Protein AF-A0AA96P353-F1 (afdb_monomer_lite)

pLDDT: mean 87.44, std 10.14, range [47.16, 96.81]

Sequence (73 aa):
MSTVFEKLIAKYAERGDFERLRGYKTDRMAILRSIQDGTYEKMHLISDADPVSMVAEIERELACIDAALKKQH

Radius of gyration: 13.37 Å; chains: 1; bounding box: 29×25×39 Å

Secondary structure (DSSP, 8-state):
--HHHHHHHHHHHHTT-HHHHHHHHHHHHHHHHHHHTT--TTGGG--TTSSS-HHHHHHHHHHHHHHHHGGG-

Foldseek 3Di:
DPPVLLVVLLVCLVVVVLVVLVVLLVVLVVQLVCVVVVNRPVVVVQDPPPPAGPNNVSVVSNVSSVVSNVSND

Structure (mmCIF, N/CA/C/O backbone):
data_AF-A0AA96P353-F1
#
_entry.id   AF-A0AA96P353-F1
#
loop_
_atom_site.group_PDB
_atom_site.id
_atom_site.type_symbol
_atom_site.label_atom_id
_atom_site.label_alt_id
_atom_site.label_comp_id
_atom_site.label_asym_id
_atom_site.label_entity_id
_atom_site.label_seq_id
_atom_site.pdbx_PDB_ins_code
_atom_site.Cartn_x
_atom_site.Cartn_y
_atom_site.Cartn_z
_atom_site.occupancy
_atom_site.B_iso_or_equiv
_atom_site.auth_seq_id
_atom_site.auth_comp_id
_atom_site.auth_asym_id
_atom_site.auth_atom_id
_atom_site.pdbx_PDB_model_num
ATOM 1 N N . MET A 1 1 ? 5.284 12.945 -2.820 1.00 47.16 1 MET A N 1
ATOM 2 C CA . MET A 1 1 ? 4.258 12.315 -1.961 1.00 47.16 1 MET A CA 1
ATOM 3 C C . MET A 1 1 ? 2.905 12.547 -2.596 1.00 47.16 1 MET A C 1
ATOM 5 O O . MET A 1 1 ? 2.485 13.700 -2.668 1.00 47.16 1 MET A O 1
ATOM 9 N N . SER A 1 2 ? 2.219 11.502 -3.065 1.00 60.25 2 SER A N 1
ATOM 10 C CA . SER A 1 2 ? 0.795 11.657 -3.368 1.00 60.25 2 SER A CA 1
ATOM 11 C C . SER A 1 2 ? 0.054 11.781 -2.040 1.00 60.25 2 SER A C 1
ATOM 13 O O . SER A 1 2 ? -0.354 10.796 -1.431 1.00 60.25 2 SER A O 1
ATOM 15 N N . THR A 1 3 ? -0.096 13.022 -1.571 1.00 74.62 3 THR A N 1
ATOM 16 C CA . THR A 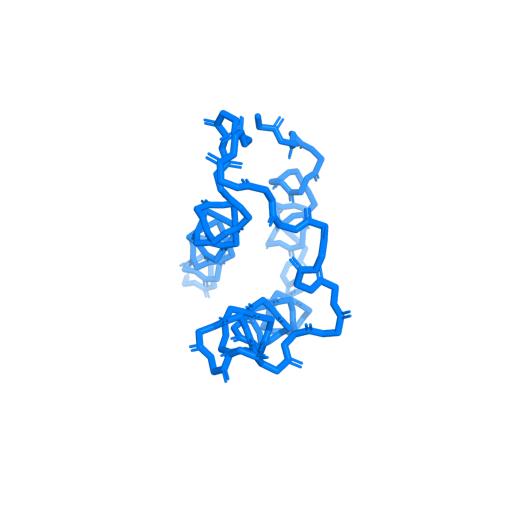1 3 ? -0.818 13.372 -0.334 1.00 74.62 3 THR A CA 1
ATOM 17 C C . THR A 1 3 ? -2.245 12.813 -0.299 1.00 74.62 3 THR A C 1
ATOM 19 O O . THR A 1 3 ? -2.875 12.776 0.753 1.00 74.62 3 THR A O 1
ATOM 22 N N . VAL A 1 4 ? -2.767 12.378 -1.446 1.00 87.12 4 VAL A N 1
ATOM 23 C CA . VAL A 1 4 ? -4.090 11.782 -1.605 1.00 87.12 4 VAL A CA 1
ATOM 24 C C . VAL A 1 4 ? -4.154 10.377 -1.006 1.00 87.12 4 VAL A C 1
ATOM 26 O O . VAL A 1 4 ? -5.119 10.085 -0.303 1.00 87.12 4 VAL A O 1
ATOM 29 N N . PHE A 1 5 ? -3.147 9.526 -1.236 1.00 89.44 5 PHE A N 1
ATOM 30 C CA . PHE A 1 5 ? -3.164 8.147 -0.733 1.00 89.44 5 PHE A CA 1
ATOM 31 C C . PHE A 1 5 ? -3.108 8.119 0.795 1.00 89.44 5 PHE A C 1
ATOM 33 O O . PHE A 1 5 ? -3.946 7.497 1.439 1.00 89.44 5 PHE A O 1
ATOM 40 N N . GLU A 1 6 ? -2.194 8.881 1.392 1.00 89.75 6 GLU A N 1
ATOM 41 C CA . GLU A 1 6 ? -2.050 8.943 2.850 1.00 89.75 6 GLU A CA 1
ATOM 42 C C . GLU A 1 6 ? -3.317 9.474 3.530 1.00 89.75 6 GLU A C 1
ATOM 44 O O . GLU A 1 6 ? -3.784 8.902 4.515 1.00 89.75 6 GLU A O 1
ATOM 49 N N . LYS A 1 7 ? -3.936 10.523 2.967 1.00 92.12 7 LYS A N 1
ATOM 50 C CA . LYS A 1 7 ? -5.225 11.048 3.448 1.00 92.12 7 LYS A CA 1
ATOM 51 C C . LYS A 1 7 ? -6.342 10.014 3.338 1.00 92.12 7 LYS A C 1
ATOM 53 O O . LYS A 1 7 ? -7.200 9.945 4.215 1.00 92.12 7 LYS A O 1
ATOM 58 N N . LEU A 1 8 ? -6.349 9.223 2.268 1.00 93.31 8 LEU A N 1
ATOM 59 C CA . LEU A 1 8 ? -7.334 8.168 2.061 1.00 93.31 8 LEU A CA 1
ATOM 60 C C . LEU A 1 8 ? -7.198 7.067 3.124 1.00 93.31 8 LEU A C 1
ATOM 62 O O . LEU A 1 8 ? -8.189 6.709 3.760 1.00 93.31 8 LEU A O 1
ATOM 66 N N . ILE A 1 9 ? -5.978 6.581 3.352 1.00 94.56 9 ILE A N 1
ATOM 67 C CA . ILE A 1 9 ? -5.671 5.571 4.371 1.00 94.56 9 ILE A CA 1
ATOM 68 C C . ILE A 1 9 ? -6.011 6.083 5.776 1.00 94.56 9 ILE A C 1
ATOM 70 O O . ILE A 1 9 ? -6.676 5.378 6.539 1.00 94.56 9 ILE A O 1
ATOM 74 N N . ALA A 1 10 ? -5.647 7.328 6.099 1.00 92.12 10 ALA A N 1
ATOM 75 C CA . ALA A 1 10 ? -6.003 7.958 7.369 1.00 92.12 10 ALA A CA 1
ATOM 76 C C . ALA A 1 10 ? -7.525 8.000 7.581 1.00 92.12 10 ALA A C 1
ATOM 78 O O . ALA A 1 10 ? -8.010 7.595 8.636 1.00 92.12 10 ALA A O 1
ATOM 79 N N . LYS A 1 11 ? -8.287 8.386 6.552 1.00 94.19 11 LYS A N 1
ATOM 80 C CA . LYS A 1 11 ? -9.753 8.449 6.601 1.00 94.19 11 LYS A CA 1
ATOM 81 C C . LYS A 1 11 ? -10.407 7.083 6.822 1.00 94.19 11 LYS A C 1
ATOM 83 O O . LYS A 1 11 ? -11.428 7.007 7.501 1.00 94.19 11 LYS A O 1
ATOM 88 N N . TYR A 1 12 ? -9.865 6.007 6.249 1.00 94.69 12 TYR A N 1
ATOM 89 C CA . TYR A 1 12 ? -10.371 4.656 6.522 1.00 94.69 12 TYR A CA 1
ATOM 90 C C . TYR A 1 12 ? -10.058 4.208 7.948 1.00 94.69 12 TYR A C 1
ATOM 92 O O . TYR A 1 12 ? -10.937 3.658 8.607 1.00 94.69 12 TYR A O 1
ATOM 100 N N . ALA A 1 13 ? -8.860 4.514 8.454 1.00 93.38 13 ALA A N 1
ATOM 101 C CA . ALA A 1 13 ? -8.487 4.220 9.836 1.00 93.38 13 ALA A CA 1
ATOM 102 C C . ALA A 1 13 ? -9.394 4.945 10.843 1.00 93.38 13 ALA A C 1
ATOM 104 O O . ALA A 1 13 ? -9.891 4.325 11.777 1.00 93.38 13 ALA A O 1
ATOM 105 N N . GLU A 1 14 ? -9.671 6.233 10.620 1.00 93.56 14 GLU A N 1
ATOM 106 C CA . GLU A 1 14 ? -10.583 7.040 11.449 1.00 93.56 14 GLU A CA 1
ATOM 107 C C . GLU A 1 14 ? -12.010 6.481 11.486 1.00 93.56 14 GLU A C 1
ATOM 109 O O . GLU A 1 14 ? -12.710 6.616 12.485 1.00 93.56 14 GLU A O 1
ATOM 114 N N . ARG A 1 15 ? -12.450 5.845 10.397 1.00 93.81 15 ARG A N 1
ATOM 115 C CA . ARG A 1 15 ? -13.779 5.228 10.279 1.00 93.81 15 ARG A CA 1
ATOM 116 C C . ARG A 1 15 ? -13.835 3.795 10.806 1.00 93.81 15 ARG A C 1
ATOM 118 O O . ARG A 1 15 ? -14.909 3.203 10.784 1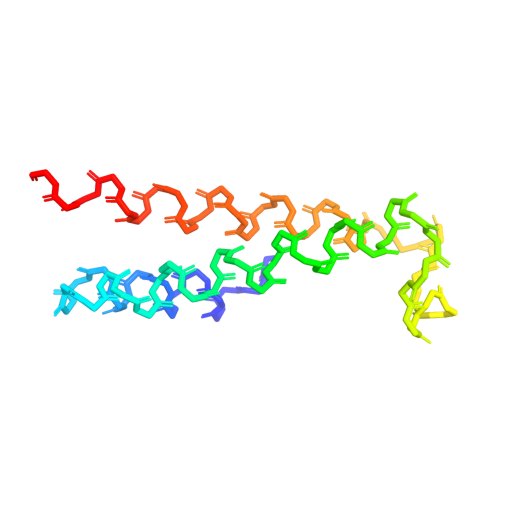.00 93.81 15 ARG A O 1
ATOM 125 N N . GLY A 1 16 ? -12.702 3.228 11.223 1.00 92.50 16 GLY A N 1
ATOM 126 C CA . GLY A 1 16 ? -12.596 1.820 11.601 1.00 92.50 16 GLY A CA 1
ATOM 127 C C . GLY A 1 16 ? -12.755 0.846 10.428 1.00 92.50 16 GLY A C 1
ATOM 128 O O . GLY A 1 16 ? -13.014 -0.336 10.644 1.00 92.50 16 GLY A O 1
ATOM 129 N N . ASP A 1 17 ? -12.595 1.312 9.184 1.00 94.88 17 ASP A N 1
ATOM 130 C CA . ASP A 1 17 ? -12.721 0.500 7.965 1.00 94.88 17 ASP A CA 1
ATOM 131 C C .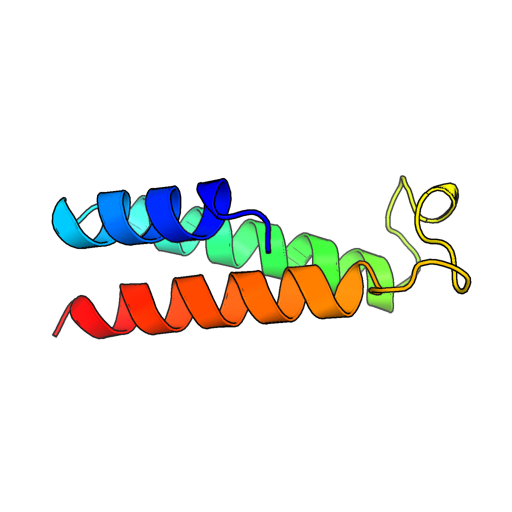 ASP A 1 17 ? -11.429 -0.305 7.712 1.00 94.88 17 ASP A C 1
ATOM 133 O O . ASP A 1 17 ? -10.707 -0.137 6.724 1.00 94.88 17 ASP A O 1
ATOM 137 N N . PHE A 1 18 ? -11.080 -1.155 8.681 1.00 94.19 18 PHE A N 1
ATOM 138 C CA . PHE A 1 18 ? -9.829 -1.914 8.686 1.00 94.19 18 PHE A CA 1
ATOM 139 C C . PHE A 1 18 ? -9.825 -3.062 7.673 1.00 94.19 18 PHE A C 1
ATOM 141 O O . PHE A 1 18 ? -8.759 -3.461 7.206 1.00 94.19 18 PHE A O 1
ATOM 148 N N . GLU A 1 19 ? -10.992 -3.597 7.304 1.00 94.94 19 GLU A N 1
ATOM 149 C CA . GLU A 1 19 ? -11.091 -4.597 6.234 1.00 94.94 19 GLU A CA 1
ATOM 150 C C . GLU A 1 19 ? -10.650 -4.016 4.897 1.00 94.94 19 GLU A C 1
ATOM 152 O O . GLU A 1 19 ? -9.852 -4.627 4.184 1.00 94.94 19 GLU A O 1
ATOM 157 N N . ARG A 1 20 ? -11.074 -2.788 4.598 1.00 94.81 20 ARG A N 1
ATOM 158 C CA . ARG A 1 20 ? -10.652 -2.101 3.385 1.00 94.81 20 ARG A CA 1
ATOM 159 C C . ARG A 1 20 ? -9.163 -1.778 3.386 1.00 94.81 20 ARG A C 1
ATOM 161 O O . ARG A 1 20 ? -8.510 -1.936 2.357 1.00 94.81 20 ARG A O 1
ATOM 168 N N . LEU A 1 21 ? -8.603 -1.392 4.534 1.00 95.31 21 LEU A N 1
ATOM 169 C CA . LEU A 1 21 ? -7.154 -1.216 4.692 1.00 95.31 21 LEU A CA 1
ATOM 170 C C . LEU A 1 21 ? -6.382 -2.520 4.436 1.00 95.31 21 LEU A C 1
ATOM 172 O O . LEU A 1 21 ? -5.366 -2.500 3.742 1.00 95.31 21 LEU A O 1
ATOM 176 N N . ARG A 1 22 ? -6.880 -3.661 4.930 1.00 95.56 22 ARG A N 1
ATOM 177 C CA . ARG A 1 22 ? -6.307 -4.983 4.624 1.00 95.56 22 ARG A CA 1
ATOM 178 C C . ARG A 1 22 ? -6.382 -5.307 3.129 1.00 95.56 22 ARG A C 1
ATOM 180 O O . ARG A 1 22 ? -5.401 -5.810 2.592 1.00 95.56 22 ARG A O 1
ATOM 187 N N . GLY A 1 23 ? -7.484 -4.962 2.460 1.00 96.12 23 GLY A N 1
ATOM 188 C CA . GLY A 1 23 ? -7.618 -5.081 1.003 1.00 96.12 23 GLY A CA 1
ATOM 189 C C . GLY A 1 23 ? -6.526 -4.312 0.256 1.00 96.12 23 GLY A C 1
ATOM 190 O O . GLY A 1 23 ? -5.763 -4.910 -0.498 1.00 96.12 23 GLY A O 1
ATOM 191 N N . TYR A 1 24 ? -6.354 -3.022 0.568 1.00 94.81 24 TYR A N 1
ATOM 192 C CA . TYR A 1 24 ? -5.281 -2.214 -0.025 1.00 94.81 24 TYR A CA 1
ATOM 193 C C . TYR A 1 24 ? -3.888 -2.794 0.235 1.00 94.81 24 TYR A C 1
ATOM 195 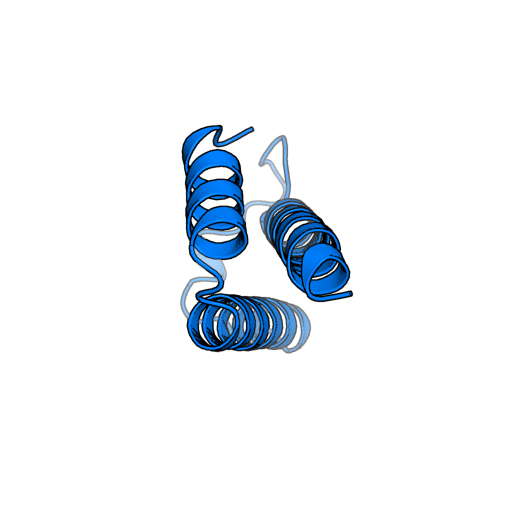O O . TYR A 1 24 ? -3.045 -2.779 -0.661 1.00 94.81 24 TYR A O 1
ATOM 203 N N . LYS A 1 25 ? -3.633 -3.325 1.438 1.00 95.94 25 LYS A N 1
ATOM 204 C CA . LYS A 1 25 ? -2.356 -3.981 1.752 1.00 95.94 25 LYS A CA 1
ATOM 205 C C . LYS A 1 25 ? -2.110 -5.185 0.846 1.00 95.94 25 LYS A C 1
ATOM 207 O O . LYS A 1 25 ? -1.032 -5.285 0.266 1.00 95.94 25 LYS A O 1
ATOM 212 N N . THR A 1 26 ? -3.094 -6.072 0.711 1.00 96.81 26 THR A N 1
ATOM 213 C CA . THR A 1 26 ? -2.998 -7.252 -0.159 1.00 96.81 26 THR A CA 1
ATOM 214 C C . THR A 1 26 ? -2.735 -6.850 -1.608 1.00 96.81 26 THR A C 1
ATOM 216 O O . THR A 1 26 ? -1.819 -7.392 -2.224 1.00 96.81 26 THR A O 1
ATOM 219 N N . ASP A 1 27 ? -3.458 -5.854 -2.123 1.00 94.56 27 ASP A N 1
ATOM 220 C CA . ASP A 1 27 ? -3.273 -5.359 -3.491 1.00 94.56 27 ASP A CA 1
ATOM 221 C C . ASP A 1 27 ? -1.853 -4.824 -3.709 1.00 94.56 27 ASP A C 1
ATOM 223 O O . ASP A 1 27 ? -1.188 -5.169 -4.687 1.00 94.56 27 ASP A O 1
ATOM 227 N N . ARG A 1 28 ? -1.342 -4.007 -2.777 1.00 94.56 28 ARG A N 1
ATOM 228 C CA . ARG A 1 28 ? 0.019 -3.457 -2.870 1.00 94.56 28 ARG A CA 1
ATOM 229 C C . ARG A 1 28 ? 1.097 -4.528 -2.765 1.00 94.56 28 ARG A C 1
ATOM 231 O O . ARG A 1 28 ? 2.059 -4.482 -3.527 1.00 94.56 28 ARG A O 1
ATOM 238 N N . MET A 1 29 ? 0.920 -5.521 -1.896 1.00 95.19 29 MET A N 1
ATOM 239 C CA . MET A 1 29 ? 1.827 -6.669 -1.823 1.00 95.19 29 MET A CA 1
ATOM 240 C C . MET A 1 29 ? 1.821 -7.492 -3.116 1.00 95.19 29 MET A C 1
ATOM 242 O O . MET A 1 29 ? 2.883 -7.921 -3.563 1.00 95.19 29 MET A O 1
ATOM 246 N N . ALA A 1 30 ? 0.655 -7.695 -3.737 1.00 94.69 30 ALA A N 1
ATOM 247 C CA . ALA A 1 30 ? 0.544 -8.422 -5.000 1.00 94.69 30 ALA A CA 1
ATOM 248 C C . ALA A 1 30 ? 1.265 -7.690 -6.141 1.00 94.69 30 ALA A C 1
ATOM 250 O O . ALA A 1 30 ? 2.012 -8.315 -6.894 1.00 94.69 30 ALA A O 1
ATOM 251 N N . ILE A 1 31 ? 1.109 -6.364 -6.225 1.00 91.81 31 ILE A N 1
ATOM 252 C CA . ILE A 1 31 ? 1.828 -5.543 -7.208 1.00 91.81 31 ILE A CA 1
ATOM 253 C C . ILE A 1 31 ? 3.337 -5.631 -6.964 1.00 91.81 31 ILE A C 1
ATOM 255 O O . ILE A 1 31 ? 4.074 -5.953 -7.894 1.00 91.81 31 ILE A O 1
ATOM 259 N N . LEU A 1 32 ? 3.799 -5.415 -5.728 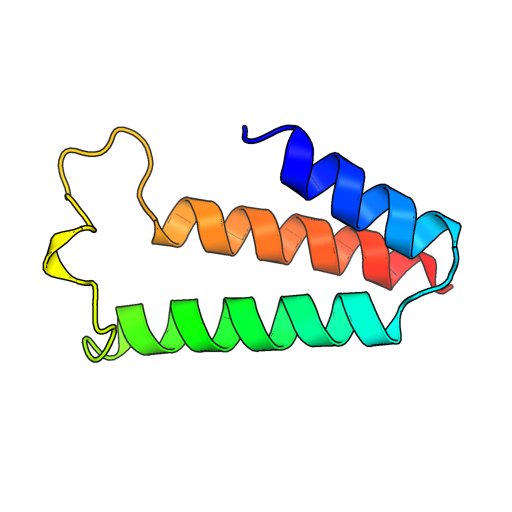1.00 92.88 32 LEU A N 1
ATOM 260 C CA . LEU A 1 32 ? 5.223 -5.493 -5.382 1.00 92.88 32 LEU A CA 1
ATOM 261 C C . LEU A 1 32 ? 5.828 -6.841 -5.786 1.00 92.88 32 LEU A C 1
ATOM 263 O O . LEU A 1 32 ? 6.874 -6.883 -6.430 1.00 92.88 32 LEU A O 1
ATOM 267 N N . ARG A 1 33 ? 5.133 -7.934 -5.465 1.00 93.69 33 ARG A N 1
ATOM 268 C CA . ARG A 1 33 ? 5.556 -9.284 -5.831 1.00 93.69 33 ARG A CA 1
ATOM 269 C C . ARG A 1 33 ? 5.609 -9.472 -7.344 1.00 93.69 33 ARG A C 1
ATOM 271 O O . ARG A 1 33 ? 6.601 -9.974 -7.846 1.00 93.69 33 ARG A O 1
ATOM 278 N N . SER A 1 34 ? 4.599 -9.012 -8.082 1.00 92.56 34 SER A N 1
ATOM 279 C CA . SER A 1 34 ? 4.604 -9.106 -9.548 1.00 92.56 34 SER A CA 1
ATOM 280 C C . SER A 1 34 ? 5.749 -8.319 -10.196 1.00 92.56 34 SER A C 1
ATOM 282 O O . SER A 1 34 ? 6.256 -8.730 -11.236 1.00 92.56 34 SER A O 1
ATOM 284 N N . ILE A 1 35 ? 6.190 -7.213 -9.585 1.00 89.62 35 ILE A N 1
ATOM 285 C CA . ILE A 1 35 ? 7.361 -6.456 -10.049 1.00 89.62 35 ILE A CA 1
ATOM 286 C C . ILE A 1 35 ? 8.640 -7.255 -9.782 1.00 89.62 35 ILE A C 1
ATOM 288 O O . ILE A 1 35 ? 9.463 -7.403 -10.680 1.00 89.62 35 ILE A O 1
ATOM 292 N N . GLN A 1 36 ? 8.790 -7.802 -8.572 1.00 87.88 36 GLN A N 1
ATOM 293 C CA . GLN A 1 36 ? 9.948 -8.619 -8.182 1.00 87.88 36 GLN A CA 1
ATOM 294 C C . GLN A 1 36 ? 10.069 -9.902 -9.016 1.00 87.88 36 GLN A C 1
ATOM 296 O O . GLN A 1 36 ? 11.173 -10.284 -9.395 1.00 87.88 36 GLN A O 1
ATOM 301 N N . ASP A 1 37 ? 8.937 -10.522 -9.344 1.00 90.69 37 ASP A N 1
ATOM 302 C CA . ASP A 1 37 ? 8.853 -11.725 -10.175 1.00 90.69 37 ASP A CA 1
ATOM 303 C C . ASP A 1 37 ? 8.975 -11.400 -11.683 1.00 90.69 37 ASP A C 1
ATOM 305 O O . ASP A 1 37 ? 9.028 -12.305 -12.515 1.00 90.69 37 ASP A O 1
ATOM 309 N N . GLY A 1 38 ? 9.010 -10.115 -12.062 1.00 86.44 38 GLY A N 1
ATOM 310 C CA . GLY A 1 38 ? 9.085 -9.661 -13.455 1.00 86.44 38 GLY A CA 1
ATOM 311 C C . GLY A 1 38 ? 7.808 -9.897 -14.273 1.00 86.44 38 GLY A C 1
ATOM 312 O O . GLY A 1 38 ? 7.827 -9.765 -15.495 1.00 86.44 38 GLY A O 1
ATOM 313 N N . THR A 1 39 ? 6.693 -10.239 -13.624 1.00 89.94 39 THR A N 1
ATOM 314 C CA . THR A 1 39 ? 5.401 -10.552 -14.259 1.00 89.94 39 THR A CA 1
ATOM 315 C C . THR A 1 39 ? 4.424 -9.378 -14.252 1.00 89.94 39 THR A C 1
ATOM 317 O O . THR A 1 39 ? 3.261 -9.541 -14.621 1.00 89.94 39 THR A O 1
ATOM 320 N N . TYR A 1 40 ? 4.842 -8.202 -13.785 1.00 87.25 40 TYR A N 1
ATOM 321 C CA . TYR A 1 40 ? 3.977 -7.031 -13.749 1.00 87.25 40 TYR A CA 1
ATOM 322 C C . TYR A 1 40 ? 3.647 -6.559 -15.174 1.00 87.25 40 TYR A C 1
ATOM 324 O O . TYR A 1 40 ? 4.517 -6.204 -15.961 1.00 87.25 40 TYR A O 1
ATOM 332 N N . GLU A 1 41 ? 2.366 -6.509 -15.533 1.00 81.62 41 GLU A N 1
ATOM 333 C CA . GLU A 1 41 ? 1.935 -6.223 -16.915 1.00 81.62 41 GLU A CA 1
ATOM 334 C C . GLU A 1 41 ? 2.432 -4.866 -17.449 1.00 81.62 41 GLU A C 1
ATOM 336 O O . GLU A 1 41 ? 2.553 -4.648 -18.656 1.00 81.62 41 GLU A O 1
ATOM 341 N N . LYS A 1 42 ? 2.749 -3.940 -16.540 1.00 81.81 42 LYS A N 1
ATOM 342 C CA . LYS A 1 42 ? 3.207 -2.583 -16.843 1.00 81.81 42 LYS A CA 1
ATOM 343 C C . LYS A 1 42 ? 4.689 -2.375 -16.532 1.00 81.81 42 LYS A C 1
ATOM 345 O O . LYS A 1 42 ? 5.081 -1.243 -16.276 1.00 81.81 42 LYS A O 1
ATOM 350 N N . MET A 1 43 ? 5.519 -3.424 -16.583 1.00 77.69 43 MET A N 1
ATOM 351 C CA . MET A 1 43 ? 6.980 -3.291 -16.413 1.00 77.69 43 MET A CA 1
ATOM 352 C C . MET A 1 43 ? 7.580 -2.202 -17.320 1.00 77.69 43 MET A C 1
ATOM 354 O O . MET A 1 43 ? 8.473 -1.487 -16.896 1.00 77.69 43 MET A O 1
ATOM 358 N N . HIS A 1 44 ? 7.038 -2.000 -18.529 1.00 75.81 44 HIS A N 1
ATOM 359 C CA . HIS A 1 44 ? 7.469 -0.942 -19.456 1.00 75.81 44 HIS A CA 1
ATOM 360 C C . HIS A 1 44 ? 7.207 0.499 -18.968 1.00 75.81 44 HIS A C 1
ATOM 362 O O . HIS A 1 44 ? 7.727 1.440 -19.560 1.00 75.81 44 HIS A O 1
ATOM 368 N N . LEU A 1 45 ? 6.376 0.683 -17.936 1.00 73.31 45 LEU A N 1
ATOM 369 C CA . LEU A 1 45 ? 6.113 1.976 -17.295 1.00 73.31 45 LEU A CA 1
ATOM 370 C C . LEU A 1 45 ? 6.999 2.215 -16.067 1.00 73.31 45 LEU A C 1
ATOM 372 O O . LEU A 1 45 ? 6.917 3.286 -15.477 1.00 73.31 45 LEU A O 1
ATOM 376 N N . ILE A 1 46 ? 7.797 1.227 -15.659 1.00 74.50 46 ILE A N 1
ATOM 377 C CA . ILE A 1 46 ? 8.751 1.360 -14.562 1.00 74.50 46 ILE A CA 1
ATOM 378 C C . ILE A 1 46 ? 10.080 1.757 -15.194 1.00 74.50 46 ILE A C 1
ATOM 380 O O . ILE A 1 46 ? 10.732 0.934 -15.835 1.00 74.50 46 ILE A O 1
ATOM 384 N N . SER A 1 47 ? 10.455 3.028 -15.065 1.00 75.06 47 SER A N 1
ATOM 385 C CA . SER A 1 47 ? 11.716 3.531 -15.599 1.00 75.06 47 SER A CA 1
ATOM 386 C C . SER A 1 47 ? 12.762 3.609 -14.495 1.00 75.06 47 SER A C 1
ATOM 388 O O . SER A 1 47 ? 12.534 4.208 -13.447 1.00 75.06 47 SER A O 1
ATOM 390 N N . ASP A 1 48 ? 13.961 3.094 -14.761 1.00 68.56 48 ASP A N 1
ATOM 391 C CA . ASP A 1 48 ? 15.115 3.296 -13.873 1.00 68.56 48 ASP A CA 1
ATOM 392 C C . ASP A 1 48 ? 15.559 4.771 -13.815 1.00 68.56 48 ASP A C 1
ATOM 394 O O . ASP A 1 48 ? 16.315 5.165 -12.928 1.00 68.56 48 ASP A O 1
ATOM 398 N N . ALA A 1 49 ? 15.092 5.599 -14.758 1.00 71.50 49 ALA A N 1
ATOM 399 C CA . ALA A 1 49 ? 15.327 7.040 -14.766 1.00 71.50 49 ALA A CA 1
ATOM 400 C C . ALA A 1 49 ? 14.310 7.822 -13.918 1.00 71.50 49 ALA A C 1
ATOM 402 O O . ALA A 1 49 ? 14.451 9.041 -13.781 1.00 71.50 49 ALA A O 1
ATOM 403 N N . ASP A 1 50 ? 13.288 7.159 -13.364 1.00 71.88 50 ASP A N 1
ATOM 404 C CA . ASP A 1 50 ? 12.345 7.828 -12.480 1.00 71.88 50 ASP A CA 1
ATOM 405 C C . ASP A 1 50 ? 13.063 8.256 -11.189 1.00 71.88 50 ASP A C 1
ATOM 407 O O . ASP A 1 50 ? 13.730 7.445 -10.540 1.00 71.88 50 ASP A O 1
ATOM 411 N N . PRO A 1 51 ? 12.913 9.521 -10.747 1.00 68.62 51 PRO A N 1
ATOM 412 C CA . PRO A 1 51 ? 13.554 10.013 -9.524 1.00 68.62 51 PRO A CA 1
ATOM 413 C C . PRO A 1 51 ? 13.065 9.277 -8.267 1.00 68.62 51 PRO A C 1
ATOM 415 O O . PRO A 1 51 ? 13.664 9.384 -7.196 1.00 68.62 51 PRO A O 1
ATOM 418 N N . VAL A 1 52 ? 11.956 8.548 -8.390 1.00 74.69 52 VAL A N 1
ATOM 419 C CA . VAL A 1 52 ? 11.424 7.641 -7.388 1.00 74.69 52 VAL A CA 1
ATOM 420 C C . VAL A 1 52 ? 10.992 6.358 -8.093 1.00 74.69 52 VAL A C 1
ATOM 422 O O . VAL A 1 52 ? 10.117 6.405 -8.950 1.00 74.69 52 VAL A O 1
ATOM 425 N N . SER A 1 53 ? 11.555 5.215 -7.697 1.00 83.56 53 SER A N 1
ATOM 426 C CA . SER A 1 53 ? 11.142 3.928 -8.256 1.00 83.56 53 SER A CA 1
ATOM 427 C C . SER A 1 53 ? 9.739 3.541 -7.782 1.00 83.56 53 SER A C 1
ATOM 429 O O . SER A 1 53 ? 9.379 3.743 -6.619 1.00 83.56 53 SER A O 1
ATOM 431 N N . MET A 1 54 ? 8.967 2.906 -8.666 1.00 85.44 54 MET A N 1
ATOM 432 C CA . MET A 1 54 ? 7.632 2.389 -8.347 1.00 85.44 54 MET A CA 1
ATOM 433 C C . MET A 1 54 ? 7.648 1.440 -7.136 1.00 85.44 54 MET A C 1
ATOM 435 O O . MET A 1 54 ? 6.741 1.469 -6.306 1.00 85.44 54 MET A O 1
ATOM 439 N N . VAL A 1 55 ? 8.710 0.638 -6.992 1.00 88.56 55 VAL A N 1
ATOM 440 C CA . VAL A 1 55 ? 8.933 -0.221 -5.817 1.00 88.56 55 VAL A CA 1
ATOM 441 C C . VAL A 1 55 ? 8.978 0.613 -4.536 1.00 88.56 55 VAL A C 1
ATOM 443 O O . VAL A 1 55 ? 8.230 0.336 -3.601 1.00 88.56 55 VAL A O 1
ATOM 446 N N . ALA A 1 56 ? 9.775 1.685 -4.517 1.00 88.38 56 ALA A N 1
ATOM 447 C CA . ALA A 1 56 ? 9.895 2.560 -3.356 1.00 88.38 56 ALA A CA 1
ATOM 448 C C . ALA A 1 56 ? 8.603 3.345 -3.055 1.00 88.38 56 ALA A C 1
ATOM 450 O O . ALA A 1 56 ? 8.410 3.799 -1.924 1.00 88.38 56 ALA A O 1
ATOM 451 N N . GLU A 1 57 ? 7.722 3.564 -4.036 1.00 88.94 57 GLU A N 1
ATOM 452 C CA . GLU A 1 57 ? 6.382 4.115 -3.784 1.00 88.94 57 GLU A CA 1
ATOM 453 C C . GLU A 1 57 ? 5.474 3.086 -3.117 1.00 88.94 57 GLU A C 1
ATOM 455 O O . GLU A 1 57 ? 4.869 3.390 -2.091 1.00 88.94 57 GLU A O 1
ATOM 460 N N . ILE A 1 58 ? 5.432 1.858 -3.638 1.00 91.50 58 ILE A N 1
ATOM 461 C CA . ILE A 1 58 ? 4.609 0.780 -3.077 1.00 91.50 58 ILE A CA 1
ATOM 462 C C . ILE A 1 58 ? 5.047 0.442 -1.646 1.00 91.50 58 ILE A C 1
ATOM 464 O O . ILE A 1 58 ? 4.201 0.283 -0.768 1.00 91.50 58 ILE A O 1
ATOM 468 N N . GLU A 1 59 ? 6.352 0.384 -1.373 1.00 92.12 59 GLU A N 1
ATOM 469 C CA . GLU A 1 59 ? 6.879 0.167 -0.019 1.00 92.12 59 GLU A CA 1
ATOM 470 C C . GLU A 1 59 ? 6.448 1.274 0.953 1.00 92.12 59 GLU A C 1
ATOM 472 O O . GLU A 1 59 ? 6.062 1.000 2.093 1.00 92.12 59 GLU A O 1
ATOM 477 N N . ARG A 1 60 ? 6.441 2.532 0.497 1.00 91.12 60 ARG A N 1
ATOM 478 C CA . ARG A 1 60 ? 5.944 3.664 1.292 1.00 91.12 60 ARG A CA 1
ATOM 479 C C . ARG A 1 60 ? 4.441 3.583 1.541 1.00 91.12 60 ARG A C 1
ATOM 481 O O . ARG A 1 60 ? 3.994 3.834 2.660 1.00 91.12 60 ARG A O 1
ATOM 488 N N . GLU A 1 61 ? 3.658 3.211 0.533 1.00 93.25 61 GLU A N 1
ATOM 489 C CA . GLU A 1 61 ? 2.216 3.004 0.680 1.00 93.25 61 GLU A CA 1
ATOM 490 C C . GLU A 1 61 ? 1.904 1.876 1.674 1.00 93.25 61 GLU A C 1
ATOM 492 O O . GLU A 1 61 ? 1.047 2.047 2.545 1.00 93.25 61 GLU A O 1
ATOM 497 N N . LEU A 1 62 ? 2.636 0.759 1.607 1.00 95.38 62 LEU A N 1
ATOM 498 C CA . LEU A 1 62 ? 2.532 -0.350 2.562 1.00 95.38 62 LEU A CA 1
ATOM 499 C C . LEU A 1 62 ? 2.825 0.110 3.993 1.00 95.38 62 LEU A C 1
ATOM 501 O O . LEU A 1 62 ? 2.048 -0.192 4.899 1.00 95.38 62 LEU A O 1
ATOM 505 N N . ALA A 1 63 ? 3.882 0.902 4.198 1.00 94.38 63 ALA A N 1
ATOM 506 C CA . ALA A 1 63 ? 4.207 1.460 5.509 1.00 94.38 63 ALA A CA 1
ATOM 507 C C . ALA A 1 63 ? 3.088 2.366 6.059 1.00 94.38 63 ALA A C 1
ATOM 509 O O . ALA A 1 63 ? 2.780 2.319 7.253 1.00 94.38 63 ALA A O 1
ATOM 510 N N . CYS A 1 64 ? 2.442 3.160 5.198 1.00 94.06 64 CYS A N 1
ATOM 511 C CA . CYS A 1 64 ? 1.302 3.999 5.578 1.00 94.06 64 CYS A CA 1
ATOM 512 C C . CYS A 1 64 ? 0.093 3.154 6.014 1.00 94.06 64 CYS A C 1
ATOM 514 O O . CYS A 1 64 ? -0.508 3.419 7.060 1.00 94.06 64 CYS A O 1
ATOM 516 N N . ILE A 1 65 ? -0.234 2.104 5.253 1.00 95.31 65 ILE A N 1
ATOM 517 C CA . ILE A 1 65 ? -1.319 1.175 5.594 1.00 95.31 65 ILE A CA 1
ATOM 518 C C . ILE A 1 65 ? -1.023 0.458 6.917 1.00 95.31 65 ILE A C 1
ATOM 520 O O . ILE A 1 65 ? -1.899 0.372 7.776 1.00 95.31 65 ILE A O 1
ATOM 524 N N . ASP A 1 66 ? 0.207 -0.009 7.123 1.00 95.12 66 ASP A N 1
ATOM 525 C CA . ASP A 1 66 ? 0.604 -0.690 8.358 1.00 95.12 66 ASP A CA 1
ATOM 526 C C . ASP A 1 66 ? 0.526 0.229 9.580 1.00 95.12 66 ASP A C 1
ATOM 528 O O . ASP A 1 66 ? 0.052 -0.185 10.641 1.00 95.12 66 ASP A O 1
ATOM 532 N N . ALA A 1 67 ? 0.931 1.492 9.442 1.00 93.69 67 ALA A N 1
ATOM 533 C CA . ALA A 1 67 ? 0.768 2.487 10.498 1.00 93.69 67 ALA A CA 1
ATOM 534 C C . ALA A 1 67 ? -0.712 2.740 10.833 1.00 93.69 67 ALA A C 1
ATOM 536 O O . ALA A 1 67 ? -1.061 2.914 12.000 1.00 93.69 67 ALA A O 1
ATOM 537 N N . ALA A 1 68 ? -1.590 2.732 9.829 1.00 92.94 68 ALA A N 1
ATOM 538 C CA . ALA A 1 68 ? -3.029 2.881 10.012 1.00 92.94 68 ALA A CA 1
ATOM 539 C C . ALA A 1 68 ? -3.679 1.655 10.672 1.00 92.94 68 ALA A C 1
ATOM 541 O O . ALA A 1 68 ? -4.486 1.816 11.584 1.00 92.94 68 ALA A O 1
ATOM 542 N N . LEU A 1 69 ? -3.297 0.440 10.274 1.00 93.38 69 LEU A N 1
ATOM 543 C CA . LEU A 1 69 ? -3.797 -0.805 10.868 1.00 93.38 69 LEU A CA 1
ATOM 544 C C . LEU A 1 69 ? -3.391 -0.954 12.342 1.00 93.38 69 LEU A C 1
ATOM 546 O O . LEU A 1 69 ? -4.168 -1.472 13.138 1.00 93.38 69 LEU A O 1
ATOM 550 N N . LYS A 1 70 ? -2.225 -0.432 12.744 1.00 91.06 70 LYS A N 1
ATOM 551 C CA . LYS A 1 70 ? -1.806 -0.386 14.159 1.00 91.06 70 LYS A CA 1
ATOM 552 C C . LYS A 1 70 ? -2.719 0.467 15.050 1.00 91.06 70 LYS A C 1
ATOM 554 O O . LYS A 1 70 ? -2.664 0.321 16.263 1.00 91.06 70 LYS A O 1
ATOM 559 N N . LYS A 1 71 ? -3.568 1.331 14.483 1.00 84.38 71 LYS A N 1
ATOM 560 C CA . LYS A 1 71 ? -4.569 2.106 15.239 1.00 84.38 71 LYS A CA 1
ATOM 561 C C . LYS A 1 71 ? -5.830 1.302 15.587 1.00 84.38 71 LYS A C 1
ATOM 563 O O . LYS A 1 71 ? -6.724 1.851 16.213 1.00 84.38 71 LYS A O 1
ATOM 568 N N . GLN A 1 72 ? -5.916 0.030 15.183 1.00 79.69 72 GLN A N 1
ATOM 569 C CA . GLN A 1 72 ? -6.980 -0.897 15.598 1.00 79.69 72 GLN A CA 1
ATOM 570 C C . GLN A 1 72 ? -6.883 -1.280 17.098 1.00 79.69 72 GLN A C 1
ATOM 572 O O . GLN A 1 72 ? -7.773 -1.958 17.606 1.00 79.69 72 GLN A O 1
ATOM 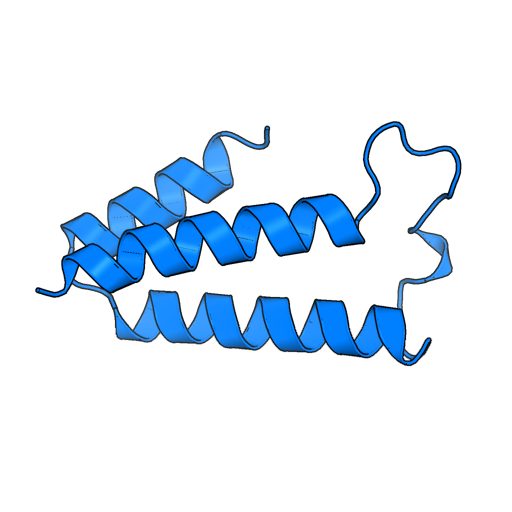577 N N . HIS A 1 73 ? -5.806 -0.879 17.785 1.00 57.97 73 HIS A N 1
ATOM 578 C CA . HIS A 1 73 ? -5.544 -1.159 19.199 1.00 57.97 73 HIS A CA 1
ATOM 579 C C . HIS A 1 73 ? -6.261 -0.210 20.161 1.00 57.97 73 HIS A C 1
ATOM 581 O O . HIS A 1 73 ? -6.227 1.016 19.913 1.00 57.97 73 HIS A O 1
#